Protein AF-A0A166U1C8-F1 (afdb_monomer)

InterPro domains:
  IPR002161 Pyridoxal 5'-phosphate synthase subunit PdxT/SNO [PF01174] (5-59)
  IPR002161 Pyridoxal 5'-ph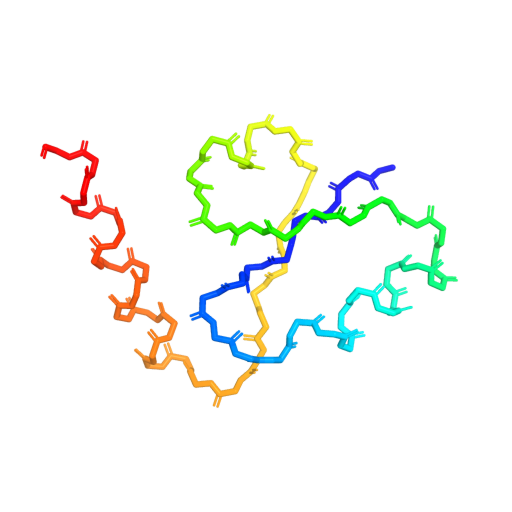osphate synthase subunit PdxT/SNO [PS51130] (2-63)
  IPR002161 Pyridoxal 5'-phosphate synthase subunit PdxT/SNO [PTHR31559] (2-57)
  IPR021196 PdxT/SNO family, conserved site [PS01236] (40-50)
  IPR029062 Class I glutamine amidotransferase-like [G3DSA:3.40.50.880] (1-62)
  IPR029062 Class I glutamine amidotransferase-like [SSF52317] (2-55)

Sequence (63 aa):
MKIGVLAFQGGVVEHIKHLESLNCEDVEVKKCEELDDISGIILPGGESTTIGKSLKKWGRSKN

pLDDT: mean 82.23, std 11.22, range [43.94, 94.38]

Organism: NCBI:txid1705578

Nearest PDB structures (foldseek):
  4wxy-assembly1_L  TM=9.084E-01  e=1.709E-04  Geobacillus kaustophilus HTA426
  4wxy-assembly1_F  TM=9.085E-01  e=1.709E-04  Geobacillus kaustophilus HTA426
  2iss-assembly1_D  TM=8.965E-01  e=2.749E-04  Thermotoga maritima
  2nv2-assembly1_T  TM=9.584E-01  e=8.716E-04  Bacillus subtilis
  1r9g-assembly2_B  TM=8.607E-01  e=1.606E-03  Bacillus subtilis

Solvent-accessible surface area (backbone atoms only — not comparable to full-atom values): 3834 Å² total; per-residue (Å²): 106,35,36,25,35,51,49,89,57,87,65,48,67,67,55,48,54,52,34,55,76,67,76,34,44,73,38,81,28,79,54,77,76,60,56,78,76,38,81,45,77,44,79,66,78,89,49,71,69,59,53,52,52,51,51,54,55,54,64,58,68,79,110

Structure (mmCIF, N/CA/C/O backbone):
data_AF-A0A166U1C8-F1
#
_entry.id   AF-A0A166U1C8-F1
#
loop_
_atom_site.group_PDB
_atom_site.id
_atom_site.type_symbol
_atom_site.label_atom_id
_atom_site.label_alt_id
_atom_site.label_comp_id
_atom_site.label_asym_id
_atom_site.label_entity_id
_atom_site.label_seq_id
_atom_site.pdbx_PDB_ins_code
_atom_site.Cartn_x
_atom_site.Cartn_y
_atom_site.Cartn_z
_atom_site.occupancy
_atom_site.B_iso_or_equiv
_atom_site.auth_seq_id
_atom_site.auth_comp_id
_atom_site.auth_asym_id
_atom_site.auth_atom_id
_atom_site.pdbx_PDB_model_num
ATOM 1 N N . MET A 1 1 ? -4.854 -6.188 12.074 1.00 81.62 1 MET A N 1
ATOM 2 C CA . MET A 1 1 ? -4.297 -4.856 11.719 1.00 81.62 1 MET A CA 1
ATOM 3 C C . MET A 1 1 ? -4.291 -4.803 10.213 1.00 81.62 1 MET A C 1
ATOM 5 O O . MET A 1 1 ? -3.742 -5.720 9.611 1.00 81.62 1 MET A O 1
ATOM 9 N N . LYS A 1 2 ? -4.941 -3.791 9.637 1.00 92.38 2 LYS A N 1
ATOM 10 C CA . LYS A 1 2 ? -5.192 -3.722 8.201 1.00 92.38 2 LYS A CA 1
ATOM 11 C C . LYS A 1 2 ? -4.188 -2.786 7.539 1.00 92.38 2 LYS A C 1
ATOM 13 O O . LYS A 1 2 ? -4.102 -1.620 7.920 1.00 92.38 2 LYS A O 1
ATOM 18 N N . ILE A 1 3 ? -3.398 -3.294 6.604 1.00 94.38 3 ILE A N 1
ATOM 19 C CA . ILE A 1 3 ? -2.340 -2.546 5.924 1.00 94.38 3 ILE A CA 1
ATOM 20 C C . ILE A 1 3 ? -2.694 -2.437 4.445 1.00 94.38 3 ILE A C 1
ATOM 22 O O . ILE A 1 3 ? -2.847 -3.436 3.749 1.00 94.38 3 ILE A O 1
ATOM 26 N N . GLY A 1 4 ? -2.810 -1.207 3.955 1.00 93.38 4 GLY A N 1
ATOM 27 C CA . GLY A 1 4 ? -3.007 -0.953 2.537 1.00 93.38 4 GLY A CA 1
ATOM 28 C C . GLY A 1 4 ? -1.699 -1.083 1.764 1.00 93.38 4 GLY A C 1
ATOM 29 O O . GLY A 1 4 ? -0.661 -0.613 2.221 1.00 93.38 4 GLY A O 1
ATOM 30 N N . VAL A 1 5 ? -1.730 -1.655 0.568 1.00 92.19 5 VAL A N 1
ATOM 31 C CA . VAL A 1 5 ? -0.608 -1.665 -0.376 1.00 92.19 5 VAL A CA 1
ATOM 32 C C . VAL A 1 5 ? -1.036 -0.919 -1.629 1.00 92.19 5 VAL A C 1
ATOM 34 O O . VAL A 1 5 ? -2.023 -1.279 -2.269 1.00 92.19 5 VAL A O 1
ATOM 37 N N . LEU A 1 6 ? -0.311 0.142 -1.982 1.00 89.31 6 LEU A N 1
ATOM 38 C CA . LEU A 1 6 ? -0.665 0.970 -3.130 1.00 89.31 6 LEU A CA 1
ATOM 39 C C . LEU A 1 6 ? -0.495 0.191 -4.442 1.00 89.31 6 LEU A C 1
ATOM 41 O O . LEU A 1 6 ? 0.617 -0.177 -4.812 1.00 89.31 6 LEU A O 1
ATOM 45 N N . ALA A 1 7 ? -1.588 -0.002 -5.180 1.00 84.12 7 ALA A N 1
ATOM 46 C CA . ALA A 1 7 ? -1.650 -0.888 -6.340 1.00 84.12 7 ALA A CA 1
ATOM 47 C C . ALA A 1 7 ? -1.872 -0.130 -7.667 1.00 84.12 7 ALA A C 1
ATOM 49 O O . ALA A 1 7 ? -2.783 -0.444 -8.433 1.00 84.12 7 ALA A O 1
ATOM 50 N N . PHE A 1 8 ? -1.046 0.886 -7.961 1.00 75.38 8 PHE A N 1
ATOM 51 C CA . PHE A 1 8 ? -1.110 1.623 -9.242 1.00 75.38 8 PHE A CA 1
ATOM 52 C C . PHE A 1 8 ? -0.340 0.966 -10.393 1.00 75.38 8 PHE A C 1
ATOM 54 O O . PHE A 1 8 ? -0.601 1.263 -11.558 1.00 75.38 8 PHE A O 1
ATOM 61 N N . GLN A 1 9 ? 0.622 0.106 -10.077 1.00 67.8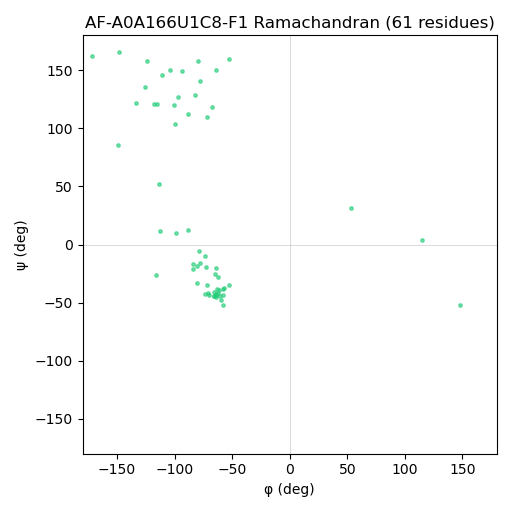1 9 GLN A N 1
ATOM 62 C CA . GLN A 1 9 ? 1.454 -0.625 -11.028 1.00 67.81 9 GLN A CA 1
ATOM 63 C C . GLN A 1 9 ? 1.817 -1.981 -10.396 1.00 67.81 9 GLN A C 1
ATOM 65 O O . GLN A 1 9 ? 1.615 -2.176 -9.198 1.00 67.81 9 GLN A O 1
ATOM 70 N N . GLY A 1 10 ? 2.331 -2.928 -11.186 1.00 69.69 10 GLY A N 1
ATOM 71 C CA . GLY A 1 10 ? 2.849 -4.203 -10.678 1.00 69.69 10 GLY A CA 1
ATOM 72 C C . GLY A 1 10 ? 3.892 -4.034 -9.560 1.00 69.69 10 GLY A C 1
ATOM 73 O O . GLY A 1 10 ? 4.497 -2.975 -9.424 1.00 69.69 10 GLY A O 1
ATOM 74 N N . GLY A 1 11 ? 4.092 -5.089 -8.764 1.00 74.75 11 GLY A N 1
ATOM 75 C CA . GLY A 1 11 ? 4.975 -5.078 -7.582 1.00 74.75 11 GLY A CA 1
ATOM 76 C C . GLY A 1 11 ? 4.254 -5.266 -6.240 1.00 74.75 11 GLY A C 1
ATOM 77 O O . GLY A 1 11 ? 4.880 -5.225 -5.191 1.00 74.75 11 GLY A O 1
ATOM 78 N N . VAL A 1 12 ? 2.940 -5.499 -6.255 1.00 83.81 12 VAL A N 1
ATOM 79 C CA . VAL A 1 12 ? 2.109 -5.628 -5.043 1.00 83.81 12 VAL A CA 1
ATOM 80 C C . VAL A 1 12 ? 2.202 -7.028 -4.411 1.00 83.81 12 VAL A C 1
ATOM 82 O O . VAL A 1 12 ? 2.179 -7.167 -3.191 1.00 83.81 12 VAL A O 1
ATOM 85 N N . VAL A 1 13 ? 2.370 -8.068 -5.236 1.00 87.06 13 VAL A N 1
ATOM 86 C CA . VAL A 1 13 ? 2.288 -9.488 -4.833 1.00 87.06 13 VAL A CA 1
ATOM 87 C C . VAL A 1 13 ? 3.275 -9.855 -3.722 1.00 87.06 13 VAL A C 1
ATOM 89 O O . VAL A 1 13 ? 2.948 -10.639 -2.836 1.00 87.06 13 VAL A O 1
ATOM 92 N N . GLU A 1 14 ? 4.487 -9.304 -3.756 1.00 88.38 14 GLU A N 1
ATOM 93 C CA . GLU A 1 14 ? 5.524 -9.617 -2.767 1.00 88.38 14 GLU A CA 1
ATOM 94 C C . GLU A 1 14 ? 5.210 -9.009 -1.394 1.00 88.38 14 GLU A C 1
ATOM 96 O O . GLU A 1 14 ? 5.461 -9.636 -0.366 1.00 88.38 14 GLU A O 1
ATOM 101 N N . HIS A 1 15 ? 4.589 -7.825 -1.376 1.00 89.19 15 HIS A N 1
ATOM 102 C CA . HIS A 1 15 ? 4.130 -7.175 -0.150 1.00 89.19 15 HIS A CA 1
ATOM 103 C C . HIS A 1 15 ? 2.927 -7.895 0.461 1.00 89.19 15 HIS A C 1
ATOM 105 O O . HIS A 1 15 ? 2.922 -8.101 1.671 1.00 89.19 15 HIS A O 1
ATOM 111 N N . ILE A 1 16 ? 1.961 -8.328 -0.360 1.00 89.56 16 ILE A N 1
ATOM 112 C CA . ILE A 1 16 ? 0.809 -9.122 0.102 1.00 89.56 16 ILE A CA 1
ATOM 113 C C . ILE A 1 16 ? 1.297 -10.405 0.772 1.00 89.56 16 ILE A C 1
ATOM 115 O O . ILE A 1 16 ? 0.998 -10.638 1.936 1.00 89.56 16 ILE A O 1
ATOM 119 N N . LYS A 1 17 ? 2.156 -11.179 0.096 1.00 91.31 17 LYS A N 1
ATOM 120 C CA . LYS A 1 17 ? 2.716 -12.417 0.664 1.00 91.31 17 LYS A CA 1
ATOM 121 C C . LYS A 1 17 ? 3.456 -12.187 1.982 1.00 91.31 17 LYS A C 1
ATOM 123 O O . LYS A 1 17 ? 3.389 -13.019 2.884 1.00 91.31 17 LYS A O 1
ATOM 128 N N . HIS A 1 18 ? 4.169 -11.067 2.106 1.00 90.88 18 HIS A N 1
ATOM 129 C CA . HIS A 1 18 ? 4.819 -10.698 3.362 1.00 90.88 18 HIS A CA 1
ATOM 130 C C . HIS A 1 18 ? 3.796 -10.403 4.468 1.00 90.88 18 HIS A C 1
ATOM 132 O O . HIS A 1 18 ? 3.966 -10.882 5.586 1.00 90.88 18 HIS A O 1
ATOM 138 N N . LEU A 1 19 ? 2.733 -9.653 4.172 1.00 91.69 19 LEU A N 1
ATOM 139 C CA . LEU A 1 19 ? 1.667 -9.343 5.132 1.00 91.69 19 LEU A CA 1
ATOM 140 C C . LEU A 1 19 ? 0.909 -10.603 5.569 1.00 91.69 19 LEU A C 1
ATOM 142 O O . LEU A 1 19 ? 0.708 -10.798 6.769 1.00 91.69 19 LEU A O 1
ATOM 146 N N . GLU A 1 20 ? 0.590 -11.493 4.629 1.00 90.69 20 GLU A N 1
ATOM 147 C CA . GLU A 1 20 ? -0.018 -12.798 4.904 1.00 90.69 20 GLU A CA 1
ATOM 148 C C . GLU A 1 20 ? 0.860 -13.632 5.851 1.00 90.69 20 GLU A C 1
ATOM 150 O O . GLU A 1 20 ? 0.363 -14.196 6.827 1.00 90.69 20 GLU A O 1
ATOM 155 N N . SER A 1 21 ? 2.182 -13.652 5.625 1.00 93.62 21 SER A N 1
ATOM 156 C CA . SER A 1 21 ? 3.137 -14.366 6.492 1.00 93.62 21 SER A CA 1
ATOM 157 C C . SER A 1 21 ? 3.214 -13.813 7.920 1.00 93.62 21 SER A C 1
ATOM 159 O O . SER A 1 21 ? 3.641 -14.514 8.835 1.00 93.62 21 SER A O 1
ATOM 161 N N . LEU A 1 22 ? 2.783 -12.565 8.114 1.00 92.06 22 LEU A N 1
ATOM 162 C CA . LEU A 1 22 ? 2.726 -11.881 9.403 1.00 92.06 22 LEU A CA 1
ATOM 163 C C . LEU A 1 22 ? 1.319 -11.919 10.022 1.00 92.06 22 LEU A C 1
ATOM 165 O O . LEU A 1 22 ? 1.077 -11.213 11.002 1.00 92.06 22 LEU A O 1
ATOM 169 N N . ASN A 1 23 ? 0.386 -12.703 9.460 1.00 92.12 23 ASN A N 1
ATOM 170 C CA . ASN A 1 23 ? -1.022 -12.743 9.874 1.00 92.12 23 ASN A CA 1
ATOM 171 C C . ASN A 1 23 ? -1.683 -11.344 9.900 1.00 92.12 23 ASN A C 1
ATOM 173 O O . ASN A 1 23 ? -2.563 -11.075 10.721 1.00 92.12 23 ASN A O 1
ATOM 177 N N . CYS A 1 24 ? -1.248 -10.440 9.018 1.00 92.00 24 CYS A N 1
ATOM 178 C CA . CYS A 1 24 ? -1.838 -9.115 8.855 1.00 92.00 24 CYS A CA 1
ATOM 179 C C . CYS A 1 24 ? -2.901 -9.141 7.755 1.00 92.00 24 CYS A C 1
ATOM 181 O O . CYS A 1 24 ? -2.781 -9.888 6.791 1.00 92.00 24 CYS A O 1
ATOM 183 N N . GLU A 1 25 ? -3.924 -8.300 7.888 1.00 92.69 25 GLU A N 1
ATOM 184 C CA . GLU A 1 25 ? -4.909 -8.109 6.823 1.00 92.69 25 GLU A CA 1
ATOM 185 C C . GLU A 1 25 ? -4.341 -7.121 5.804 1.00 92.69 25 GLU A C 1
ATOM 187 O O . GLU A 1 25 ? -3.906 -6.029 6.180 1.00 92.69 25 GLU A O 1
ATOM 192 N N . ASP A 1 26 ? -4.357 -7.480 4.528 1.00 91.75 26 ASP A N 1
ATOM 193 C CA . ASP A 1 26 ? -3.920 -6.618 3.438 1.00 91.75 26 ASP A CA 1
ATOM 194 C C . ASP A 1 26 ? -5.106 -6.034 2.656 1.00 91.75 26 ASP A C 1
ATOM 196 O O . ASP A 1 26 ? -6.192 -6.610 2.575 1.00 91.75 26 ASP 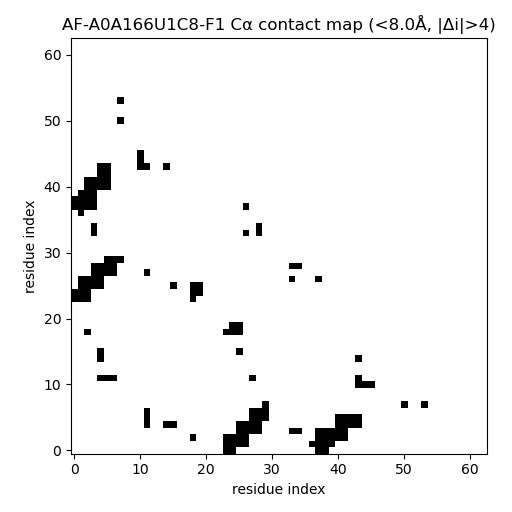A O 1
ATOM 200 N N . VAL A 1 27 ? -4.905 -4.838 2.103 1.00 91.94 27 VAL A N 1
ATOM 201 C CA . VAL A 1 27 ? -5.856 -4.183 1.198 1.00 91.94 27 VAL A CA 1
ATOM 202 C C . VAL A 1 27 ? -5.093 -3.640 0.002 1.00 91.94 27 VAL A C 1
ATOM 204 O O . VAL A 1 27 ? -4.212 -2.798 0.153 1.00 91.94 27 VAL A O 1
ATOM 207 N N . GLU A 1 28 ? -5.445 -4.061 -1.207 1.00 91.25 28 GLU A N 1
ATOM 208 C CA . GLU A 1 28 ? -4.945 -3.401 -2.413 1.00 91.25 28 GLU A CA 1
ATOM 209 C C . GLU A 1 28 ? -5.606 -2.029 -2.576 1.00 91.25 28 GLU A C 1
ATOM 211 O O . GLU A 1 28 ? -6.778 -1.933 -2.924 1.00 91.25 28 GLU A O 1
ATOM 216 N N . VAL A 1 29 ? -4.845 -0.955 -2.376 1.00 89.69 29 VAL A N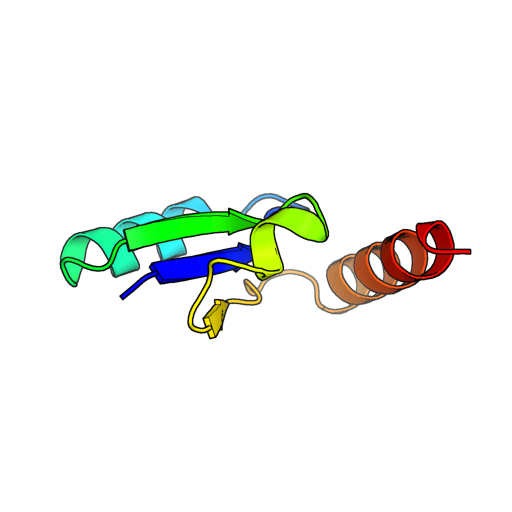 1
ATOM 217 C CA . VAL A 1 29 ? -5.359 0.414 -2.468 1.00 89.69 29 VAL A CA 1
ATOM 218 C C . VAL A 1 29 ? -5.245 0.915 -3.906 1.00 89.69 29 VAL A C 1
ATOM 220 O O . VAL A 1 29 ? -4.146 1.165 -4.414 1.00 89.69 29 VAL A O 1
ATOM 223 N N . LYS A 1 30 ? -6.393 1.108 -4.555 1.00 86.19 30 LYS A N 1
ATOM 224 C CA . LYS A 1 30 ? -6.552 1.683 -5.905 1.00 86.19 30 LYS A CA 1
ATOM 225 C C . LYS A 1 30 ? -7.332 3.002 -5.866 1.00 86.19 30 LYS A C 1
ATOM 227 O O . LYS A 1 30 ? -7.155 3.861 -6.739 1.00 86.19 30 LYS A O 1
ATOM 232 N N . LYS A 1 31 ? -8.185 3.182 -4.857 1.00 85.25 31 LYS A N 1
ATOM 233 C CA . LYS A 1 31 ? -9.077 4.332 -4.661 1.00 85.25 31 LYS A CA 1
ATOM 234 C C . LYS A 1 31 ? -8.869 4.996 -3.304 1.00 85.25 31 LYS A C 1
ATOM 236 O O . LYS A 1 31 ? -8.322 4.407 -2.382 1.00 85.25 31 LYS A O 1
ATOM 241 N N . CYS A 1 32 ? -9.269 6.268 -3.211 1.00 83.62 32 CYS A N 1
ATOM 242 C CA . CYS A 1 32 ? -9.094 7.074 -1.996 1.00 83.62 32 CYS A CA 1
ATOM 243 C C . CYS A 1 32 ? -9.850 6.474 -0.818 1.00 83.62 32 CYS A C 1
ATOM 245 O O . CYS A 1 32 ? -9.349 6.498 0.293 1.00 83.62 32 CYS A O 1
ATOM 247 N N . GLU A 1 33 ? -11.047 5.966 -1.090 1.00 87.88 33 GLU A N 1
ATOM 248 C CA . GLU A 1 33 ? -11.991 5.452 -0.096 1.00 87.88 33 GLU A CA 1
ATOM 249 C C . GLU A 1 33 ? -11.433 4.211 0.619 1.00 87.88 33 GLU A C 1
ATOM 251 O O . GLU A 1 33 ? -11.764 3.938 1.764 1.00 87.88 33 GLU A O 1
ATOM 256 N N . GLU A 1 34 ? -10.524 3.478 -0.029 1.00 87.81 34 GLU A N 1
ATOM 257 C CA . GLU A 1 34 ? -9.863 2.301 0.548 1.00 87.81 34 GLU A CA 1
ATOM 258 C C . GLU A 1 34 ? -8.808 2.681 1.600 1.00 87.81 34 GLU A C 1
ATOM 260 O O . GLU A 1 34 ? -8.318 1.812 2.314 1.00 87.81 34 GLU A O 1
ATOM 265 N N . LEU A 1 35 ? -8.463 3.970 1.721 1.00 87.38 35 LEU A N 1
ATOM 266 C CA . LEU A 1 35 ? -7.581 4.478 2.774 1.00 87.38 35 LEU A CA 1
ATOM 267 C C . LEU A 1 35 ? -8.301 4.681 4.112 1.00 87.38 35 LEU A C 1
ATOM 269 O O . LEU A 1 35 ? -7.631 4.779 5.137 1.00 87.38 35 LEU A O 1
ATOM 273 N N . ASP A 1 36 ? -9.632 4.764 4.117 1.00 89.25 36 ASP A N 1
ATOM 274 C CA . ASP A 1 36 ? -10.390 5.109 5.324 1.00 89.25 36 ASP A CA 1
ATOM 275 C C . ASP A 1 36 ? -10.421 3.956 6.347 1.00 89.25 36 ASP A C 1
ATOM 277 O O . ASP A 1 36 ? -10.646 4.185 7.534 1.00 89.25 36 ASP A O 1
ATOM 281 N N . ASP A 1 37 ? -10.150 2.724 5.902 1.00 88.44 37 ASP A N 1
ATOM 282 C CA . ASP A 1 37 ? -10.236 1.496 6.708 1.00 88.44 37 ASP A CA 1
ATOM 283 C C . ASP A 1 37 ? -8.864 0.837 6.977 1.00 88.44 37 ASP A C 1
ATOM 285 O O . ASP A 1 37 ? -8.790 -0.303 7.430 1.00 88.44 37 ASP A O 1
ATOM 289 N N . ILE A 1 38 ? -7.745 1.520 6.697 1.00 93.62 38 ILE A N 1
ATOM 290 C CA . ILE A 1 38 ? -6.393 0.969 6.907 1.00 93.62 38 ILE A CA 1
ATOM 291 C C . ILE A 1 38 ? -5.652 1.66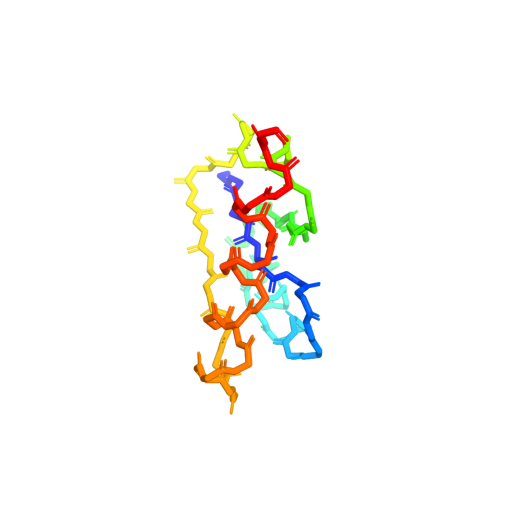6 8.050 1.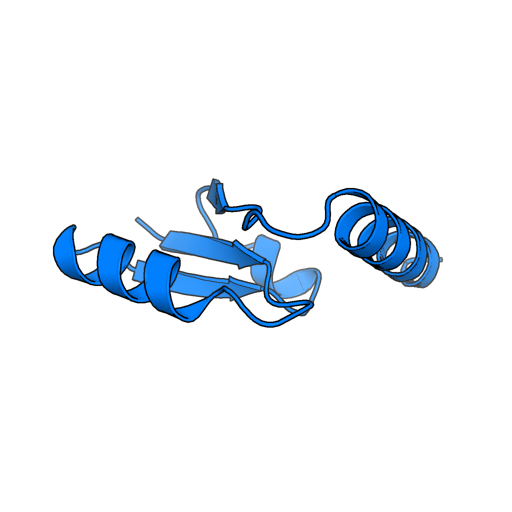00 93.62 38 ILE A C 1
ATOM 293 O O . ILE A 1 38 ? -5.752 2.869 8.268 1.00 93.62 38 ILE A O 1
ATOM 297 N N . SER A 1 39 ? -4.840 0.897 8.772 1.00 93.2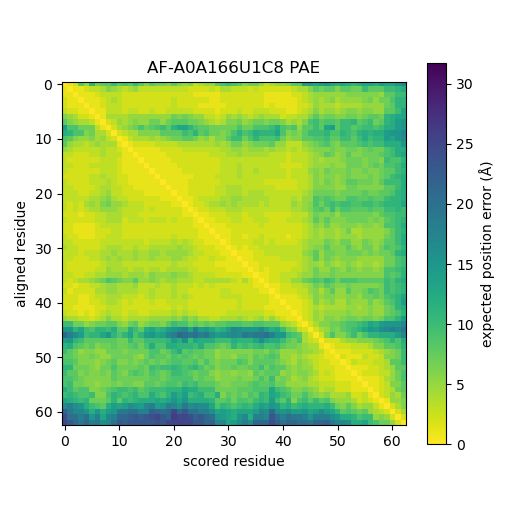5 39 SER A N 1
ATOM 298 C CA . SER A 1 39 ? -3.968 1.380 9.851 1.00 93.25 39 SER A CA 1
ATOM 299 C C . SER A 1 39 ? -2.632 1.935 9.344 1.00 93.25 39 SER A C 1
ATOM 301 O O . SER A 1 39 ? -1.924 2.616 10.081 1.00 93.25 39 SER A O 1
ATOM 303 N N . GLY A 1 40 ? -2.261 1.630 8.102 1.00 91.31 40 GLY A N 1
ATOM 304 C CA . GLY A 1 40 ? -1.017 2.075 7.484 1.00 91.31 40 GLY A CA 1
ATOM 305 C C . GLY A 1 40 ? -0.985 1.733 6.001 1.00 91.31 40 GLY A C 1
ATOM 306 O O . GLY A 1 40 ? -1.754 0.888 5.549 1.00 91.31 40 GLY A O 1
ATOM 307 N N . ILE A 1 41 ? -0.100 2.392 5.249 1.00 90.94 41 ILE A N 1
ATOM 308 C CA . ILE A 1 41 ? 0.040 2.197 3.804 1.00 90.94 41 ILE A CA 1
ATOM 309 C C . ILE A 1 41 ? 1.482 1.861 3.417 1.00 90.94 41 ILE A C 1
ATOM 311 O O . ILE A 1 41 ? 2.430 2.509 3.859 1.00 90.94 41 ILE A O 1
ATOM 315 N N . ILE A 1 42 ? 1.636 0.866 2.550 1.00 89.38 42 ILE A N 1
ATOM 316 C CA . ILE A 1 42 ? 2.881 0.492 1.891 1.00 89.38 42 ILE A CA 1
ATOM 317 C C . ILE A 1 42 ? 2.908 1.133 0.505 1.00 89.38 42 ILE A C 1
ATOM 319 O O . ILE A 1 42 ? 1.996 0.957 -0.307 1.00 89.38 42 ILE A O 1
ATOM 323 N N . LEU A 1 43 ? 3.991 1.855 0.229 1.00 86.44 43 LEU A N 1
ATOM 324 C CA . LEU A 1 43 ? 4.317 2.373 -1.094 1.00 86.44 43 LEU A CA 1
ATOM 325 C C . LEU A 1 43 ? 5.357 1.429 -1.721 1.00 86.44 43 LEU A C 1
ATOM 327 O O . LEU A 1 43 ? 6.512 1.467 -1.289 1.00 86.44 43 LEU A O 1
ATOM 331 N N . PRO A 1 44 ? 4.976 0.559 -2.678 1.00 81.94 44 PRO A N 1
ATOM 332 C CA . PRO A 1 44 ? 5.904 -0.408 -3.252 1.00 81.94 44 PRO A CA 1
ATOM 333 C C . PRO A 1 44 ? 7.046 0.289 -4.003 1.00 81.94 44 PRO A C 1
ATOM 335 O O . PRO A 1 44 ? 6.890 1.386 -4.545 1.00 81.94 44 PRO A O 1
ATOM 338 N N . GLY A 1 45 ? 8.215 -0.352 -4.024 1.00 73.06 45 GLY A N 1
ATOM 339 C CA . GLY A 1 45 ? 9.383 0.118 -4.772 1.00 73.06 45 GLY A CA 1
ATOM 340 C C . GLY A 1 45 ? 9.302 -0.231 -6.262 1.00 73.06 45 GLY A C 1
ATOM 341 O O . GLY A 1 45 ? 8.599 -1.157 -6.651 1.00 73.06 45 GLY A O 1
ATOM 342 N N . GLY A 1 46 ? 10.039 0.494 -7.109 1.00 68.56 46 GLY A N 1
ATOM 343 C CA . GLY A 1 46 ? 10.181 0.150 -8.532 1.00 68.56 46 GLY A CA 1
ATOM 344 C C . GLY A 1 46 ? 10.337 1.367 -9.434 1.00 68.56 46 GLY A C 1
ATOM 345 O O . GLY A 1 46 ? 11.320 1.466 -10.154 1.00 68.56 46 GLY A O 1
ATOM 346 N N . GLU A 1 47 ? 9.435 2.347 -9.329 1.00 65.94 47 GLU A N 1
ATOM 347 C CA . GLU A 1 47 ? 9.517 3.600 -10.089 1.00 65.94 47 GLU A CA 1
ATOM 348 C C . GLU A 1 47 ? 8.904 4.776 -9.317 1.00 65.94 47 GLU A C 1
ATOM 350 O O . GLU A 1 47 ? 7.745 5.152 -9.505 1.00 65.94 47 GLU A O 1
ATOM 355 N N . SER A 1 48 ? 9.700 5.412 -8.457 1.00 71.94 48 SER A N 1
ATOM 356 C CA . SER A 1 48 ? 9.287 6.585 -7.667 1.00 71.94 48 SER A CA 1
ATOM 357 C C . SER A 1 48 ? 8.698 7.716 -8.527 1.00 71.94 48 SER A C 1
ATOM 359 O O . SER A 1 48 ? 7.737 8.378 -8.129 1.00 71.94 48 SER A O 1
ATOM 361 N N . THR A 1 49 ? 9.213 7.896 -9.746 1.00 73.75 49 THR A N 1
ATOM 362 C CA . THR A 1 49 ? 8.710 8.871 -10.726 1.00 73.75 49 THR A CA 1
ATOM 363 C C . THR A 1 49 ? 7.301 8.531 -11.216 1.00 73.75 49 THR A C 1
ATOM 365 O O . THR A 1 49 ? 6.460 9.422 -11.358 1.00 73.75 49 THR A O 1
ATOM 368 N N . THR A 1 50 ? 7.031 7.251 -11.466 1.00 75.38 50 THR A N 1
ATOM 369 C CA . THR A 1 50 ? 5.737 6.766 -11.961 1.00 75.38 50 THR A CA 1
ATOM 370 C C . THR A 1 50 ? 4.694 6.807 -10.850 1.00 75.38 50 THR A C 1
ATOM 372 O O . THR A 1 50 ? 3.608 7.349 -11.053 1.00 75.38 50 THR A O 1
ATOM 375 N N . ILE A 1 51 ? 5.063 6.389 -9.637 1.00 75.31 51 ILE A N 1
ATOM 376 C CA . ILE A 1 51 ? 4.211 6.494 -8.446 1.00 75.31 51 ILE A CA 1
ATOM 377 C C . ILE A 1 51 ? 3.860 7.961 -8.164 1.00 75.31 51 ILE A C 1
ATOM 379 O O . ILE A 1 51 ? 2.687 8.294 -8.008 1.00 75.31 51 ILE A O 1
ATOM 383 N N . GLY A 1 52 ? 4.841 8.869 -8.185 1.00 77.31 52 GLY A N 1
ATOM 384 C CA . GLY A 1 52 ? 4.612 10.298 -7.952 1.00 77.31 52 GLY A CA 1
ATOM 385 C C . GLY A 1 52 ? 3.713 10.960 -9.005 1.00 77.31 52 GLY A C 1
ATOM 386 O O . GLY A 1 52 ? 2.868 11.792 -8.663 1.00 77.31 52 GLY A O 1
ATOM 387 N N 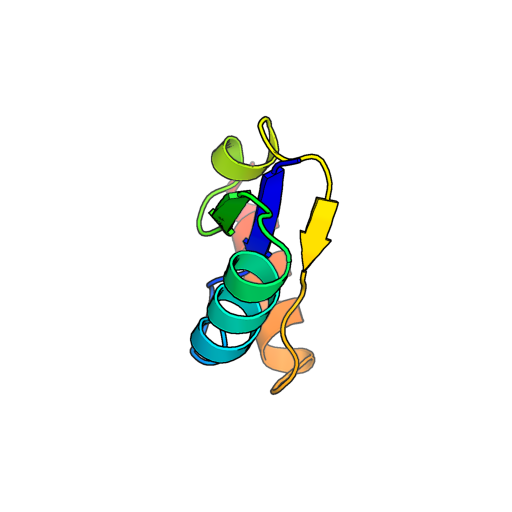. LYS A 1 53 ? 3.846 10.583 -10.286 1.00 77.00 53 LYS A N 1
ATOM 388 C CA . LYS A 1 53 ? 2.952 11.050 -11.363 1.00 77.00 53 LYS A CA 1
ATOM 389 C C . LYS A 1 53 ? 1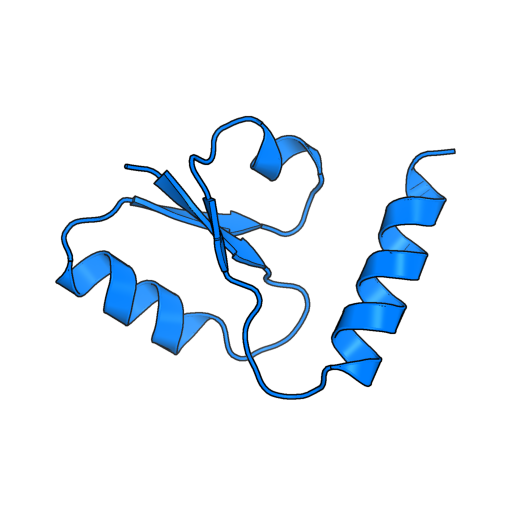.525 10.529 -11.177 1.00 77.00 53 LYS A C 1
ATOM 391 O O . LYS A 1 53 ? 0.585 11.316 -11.302 1.00 77.00 53 LYS A O 1
ATOM 396 N N . SER A 1 54 ? 1.363 9.250 -10.842 1.00 74.50 54 SER A N 1
ATOM 397 C CA . SER A 1 54 ? 0.057 8.636 -10.580 1.00 74.50 54 SER A CA 1
ATOM 398 C C . SER A 1 54 ? -0.622 9.253 -9.359 1.00 74.50 54 SER A C 1
ATOM 400 O O . SER A 1 54 ? -1.774 9.665 -9.462 1.00 74.50 54 SER A O 1
ATOM 402 N N . LEU A 1 55 ? 0.110 9.448 -8.257 1.00 77.31 55 LEU A N 1
ATOM 403 C CA . LEU A 1 55 ? -0.389 10.124 -7.055 1.00 77.31 55 LEU A CA 1
ATOM 404 C C . LEU A 1 55 ? -0.809 11.571 -7.340 1.00 77.31 55 LEU A C 1
ATOM 406 O O . LEU A 1 55 ? -1.888 11.983 -6.925 1.00 77.31 55 LEU A O 1
ATOM 410 N N . LYS A 1 56 ? -0.014 12.341 -8.101 1.00 77.56 56 LYS A N 1
ATOM 411 C CA . LYS A 1 56 ? -0.400 13.704 -8.517 1.00 77.56 56 LYS A CA 1
ATOM 412 C C . LYS A 1 56 ? -1.654 13.713 -9.387 1.00 77.56 56 LYS A C 1
ATOM 414 O O . LYS A 1 56 ? -2.495 14.591 -9.220 1.00 77.56 56 LYS A O 1
ATOM 419 N N . LYS A 1 57 ? -1.783 12.772 -10.327 1.00 72.31 57 LYS A N 1
ATOM 420 C CA . LYS A 1 57 ? -2.976 12.650 -11.178 1.00 72.31 57 LYS A CA 1
ATOM 421 C C . LYS A 1 57 ? -4.211 12.297 -10.348 1.00 72.31 57 LYS A C 1
ATOM 423 O O . LYS A 1 57 ? -5.264 12.892 -10.535 1.00 72.31 57 LYS A O 1
ATOM 428 N N . TRP A 1 58 ? -4.055 11.371 -9.413 1.00 73.50 58 TRP A N 1
ATOM 429 C CA . TRP A 1 58 ? -5.123 10.884 -8.552 1.00 73.50 58 TRP A CA 1
ATOM 430 C C . TRP A 1 58 ? -5.572 11.937 -7.530 1.00 73.50 58 TRP A C 1
ATOM 432 O O . TRP A 1 58 ? -6.763 12.200 -7.415 1.00 73.50 58 TRP A O 1
ATOM 442 N N . GLY A 1 59 ? -4.636 12.654 -6.899 1.00 67.94 59 GLY A N 1
ATOM 443 C CA . GLY A 1 59 ? -4.947 13.782 -6.013 1.00 67.94 59 GLY A CA 1
ATOM 444 C C . GLY A 1 59 ? -5.648 14.947 -6.724 1.00 67.94 59 GLY A C 1
ATOM 445 O O . GLY A 1 59 ? -6.445 15.647 -6.111 1.00 67.94 59 GLY A O 1
ATOM 446 N N . ARG A 1 60 ? -5.416 15.131 -8.033 1.00 59.44 60 ARG A N 1
ATOM 447 C CA . ARG A 1 60 ? -6.121 16.130 -8.859 1.00 59.44 60 ARG A CA 1
ATOM 448 C C . ARG A 1 60 ? -7.531 15.713 -9.279 1.00 59.44 60 ARG A C 1
ATOM 450 O O . ARG A 1 60 ? -8.283 16.576 -9.703 1.00 59.44 60 ARG A O 1
ATOM 457 N N . SER A 1 61 ? -7.887 14.432 -9.172 1.00 56.41 61 SER A N 1
ATOM 458 C CA . SER A 1 61 ? -9.250 13.947 -9.435 1.00 56.41 61 SER A CA 1
ATOM 459 C C . SER A 1 61 ? -10.213 14.212 -8.271 1.00 56.41 61 SER A C 1
ATOM 461 O O . SER A 1 61 ? -11.400 13.930 -8.402 1.00 56.41 61 SER A O 1
ATOM 463 N N . LYS A 1 62 ? -9.713 14.722 -7.136 1.00 51.88 62 LYS A N 1
ATOM 464 C CA . LYS A 1 62 ? -10.508 15.078 -5.953 1.00 51.88 62 LYS A CA 1
ATOM 465 C C . LYS A 1 62 ? -11.058 16.518 -5.980 1.00 51.88 62 LYS A C 1
ATOM 467 O O . LYS A 1 62 ? -11.519 16.987 -4.945 1.00 51.88 62 LYS A O 1
ATOM 472 N N . ASN A 1 63 ? -11.003 17.199 -7.129 1.00 43.94 63 ASN A N 1
ATOM 473 C CA . ASN A 1 63 ? -11.462 18.579 -7.311 1.00 43.94 63 ASN A CA 1
ATOM 474 C C . ASN A 1 63 ? -12.490 18.686 -8.436 1.00 43.94 63 ASN A C 1
ATOM 476 O O . ASN A 1 63 ? -12.205 18.136 -9.523 1.00 43.94 63 ASN A O 1
#

Mean predicted aligned error: 5.83 Å

Radius of gyration: 11.98 Å; Cα contacts (8 Å, |Δi|>4): 75; chains: 1; bounding box: 22×33×24 Å

Secondary structure (DSSP, 8-state):
-EEEEE-SSS--HHHHHHHHHTT-EEEEE-SGGGGTT-SEEE--SS-HHHHHHHHHHHHHTT-

Foldseek 3Di:
DEEEEEPPDPQCVVVVVVCVVVVYHYHDDPAPVSVVPHPYYDDGDDDPPVSVVVVVVRVVVVD